Protein AF-A0A7X5IV32-F1 (afdb_monomer_lite)

Foldseek 3Di:
DDLVVLLVVLVVVLPVPQDDDDPPDDPLVVLLSVLLVVLSVVLNVQSVVCVPDDSLVSLVVLLVVLVVVLPPDVVCVVSSVSSNVSSVVSSVVVVVVD

Structure (mmCIF, N/CA/C/O backbone):
data_AF-A0A7X5IV32-F1
#
_entry.id   AF-A0A7X5IV32-F1
#
loop_
_atom_site.group_PDB
_atom_site.id
_atom_site.type_symbol
_atom_site.label_atom_id
_atom_site.label_alt_id
_atom_site.label_comp_id
_atom_site.label_asym_id
_atom_site.label_entity_id
_atom_site.label_seq_id
_atom_site.pdbx_PDB_ins_code
_atom_site.Cartn_x
_atom_site.Cartn_y
_atom_site.Cartn_z
_atom_site.occupancy
_atom_site.B_iso_or_equiv
_atom_site.auth_seq_id
_atom_site.auth_comp_id
_atom_site.auth_asym_id
_atom_site.auth_atom_id
_atom_site.pdbx_PDB_model_num
ATOM 1 N N . MET A 1 1 ? -12.132 1.428 17.228 1.00 65.56 1 MET A N 1
ATOM 2 C CA . MET A 1 1 ? -10.733 1.867 17.052 1.00 65.56 1 MET A CA 1
ATOM 3 C C . MET A 1 1 ? -10.770 3.229 16.368 1.00 65.56 1 MET A C 1
ATOM 5 O O . MET A 1 1 ? -11.569 3.371 15.450 1.00 65.56 1 MET A O 1
ATOM 9 N N . SER A 1 2 ? -10.054 4.246 16.855 1.00 83.00 2 SER A N 1
ATOM 10 C CA . SER A 1 2 ? -10.050 5.565 16.197 1.00 83.00 2 SER A CA 1
ATOM 11 C C . SER A 1 2 ? -9.184 5.528 14.936 1.00 83.00 2 SER A C 1
ATOM 13 O O . SER A 1 2 ? -8.213 4.772 14.880 1.00 83.00 2 SER A O 1
ATOM 15 N N . ASN A 1 3 ? -9.513 6.355 13.939 1.00 82.44 3 ASN A N 1
ATOM 16 C CA . ASN A 1 3 ? -8.699 6.467 12.724 1.00 82.44 3 ASN A CA 1
ATOM 17 C C . ASN A 1 3 ? -7.257 6.877 13.058 1.00 82.44 3 ASN A C 1
ATOM 19 O O . ASN A 1 3 ? -6.334 6.328 12.476 1.00 82.44 3 ASN A O 1
ATOM 23 N N . ASP A 1 4 ? -7.053 7.741 14.055 1.00 86.50 4 ASP A N 1
ATOM 24 C CA . ASP A 1 4 ? -5.716 8.179 14.478 1.00 86.50 4 ASP A CA 1
ATOM 25 C C . ASP A 1 4 ? -4.825 7.018 14.939 1.00 86.50 4 ASP A C 1
ATOM 27 O O . ASP A 1 4 ? -3.645 6.973 14.594 1.00 86.50 4 ASP A O 1
ATOM 31 N N . TYR A 1 5 ? -5.394 6.047 15.663 1.00 89.44 5 TYR A N 1
ATOM 32 C CA . TYR A 1 5 ? -4.662 4.854 16.090 1.00 89.44 5 TYR A CA 1
ATOM 33 C C . TYR A 1 5 ? -4.338 3.930 14.908 1.00 89.44 5 TYR A C 1
ATOM 35 O O . TYR A 1 5 ? -3.241 3.389 14.810 1.00 89.44 5 TYR A O 1
ATOM 43 N N . ILE A 1 6 ? -5.270 3.778 13.965 1.00 89.44 6 ILE A N 1
ATOM 44 C CA . ILE A 1 6 ? -5.026 2.993 12.747 1.00 89.44 6 ILE A CA 1
ATOM 45 C C . ILE A 1 6 ? -3.897 3.625 11.922 1.00 89.44 6 ILE A C 1
ATOM 47 O O . ILE A 1 6 ? -2.985 2.931 11.478 1.00 89.44 6 ILE A O 1
ATOM 51 N N . LEU A 1 7 ? -3.910 4.951 11.775 1.00 91.50 7 LEU A N 1
ATOM 52 C CA . LEU A 1 7 ? -2.861 5.685 11.074 1.00 91.50 7 LEU A CA 1
ATOM 53 C C . LEU A 1 7 ? -1.500 5.544 11.771 1.00 91.50 7 LEU A C 1
ATOM 55 O O . LEU A 1 7 ? -0.488 5.436 11.082 1.00 91.50 7 LEU A O 1
ATOM 59 N N . SER A 1 8 ? -1.445 5.533 13.111 1.00 92.75 8 SER A N 1
ATOM 60 C CA . SER A 1 8 ? -0.179 5.303 13.823 1.00 92.75 8 SER A CA 1
ATOM 61 C C . SER A 1 8 ? 0.365 3.896 13.599 1.00 92.75 8 SER A C 1
ATOM 63 O O . SER A 1 8 ? 1.558 3.759 13.359 1.00 92.75 8 SER A O 1
ATOM 65 N N . VAL A 1 9 ? -0.493 2.873 13.592 1.00 92.50 9 VAL A N 1
ATOM 66 C CA . VAL A 1 9 ? -0.053 1.486 13.375 1.00 92.50 9 VAL A CA 1
ATOM 67 C C . VAL A 1 9 ? 0.472 1.275 11.956 1.00 92.50 9 VAL A C 1
ATOM 69 O O . VAL A 1 9 ? 1.508 0.645 11.768 1.00 92.50 9 VAL A O 1
ATOM 72 N N . ILE A 1 10 ? -0.183 1.859 10.947 1.00 92.56 10 ILE A N 1
ATOM 73 C CA . ILE A 1 10 ? 0.308 1.793 9.561 1.00 92.56 10 ILE A CA 1
ATOM 74 C C . ILE A 1 10 ? 1.671 2.492 9.429 1.00 92.56 10 ILE A C 1
ATOM 76 O O . ILE A 1 10 ? 2.542 2.007 8.706 1.00 92.56 10 ILE A O 1
ATOM 80 N N . ARG A 1 11 ? 1.876 3.619 10.125 1.00 92.62 11 ARG A N 1
ATOM 81 C CA . ARG A 1 11 ? 3.168 4.327 10.144 1.00 92.62 11 ARG A CA 1
ATOM 82 C C . ARG A 1 11 ? 4.262 3.489 10.807 1.00 92.62 11 ARG A C 1
ATOM 84 O O . ARG A 1 11 ? 5.339 3.376 10.238 1.00 92.62 11 ARG A O 1
ATOM 91 N N . GLU A 1 12 ? 3.970 2.865 11.943 1.00 90.88 12 GLU A N 1
ATOM 92 C CA . GLU A 1 12 ? 4.909 1.985 12.649 1.00 90.88 12 GLU A CA 1
ATOM 93 C C . GLU A 1 12 ? 5.302 0.774 11.790 1.00 90.88 12 GLU A C 1
ATOM 95 O O . GLU A 1 12 ? 6.489 0.534 11.577 1.00 90.88 12 GLU A O 1
ATOM 100 N N . TYR A 1 13 ? 4.324 0.098 11.174 1.00 89.12 13 TYR A N 1
ATOM 101 C CA . TYR A 1 13 ? 4.575 -0.965 10.195 1.00 89.12 13 TYR A CA 1
ATOM 102 C C . TYR A 1 13 ? 5.504 -0.496 9.065 1.00 89.12 13 TYR A C 1
ATOM 104 O O . TYR A 1 13 ? 6.456 -1.189 8.693 1.00 89.12 13 TYR A O 1
ATOM 112 N N . ALA A 1 14 ? 5.241 0.692 8.515 1.00 88.62 14 ALA A N 1
ATOM 113 C CA . ALA A 1 14 ? 6.044 1.248 7.437 1.00 88.62 14 ALA A CA 1
ATOM 114 C C . ALA A 1 14 ? 7.481 1.555 7.881 1.00 88.62 14 ALA A C 1
ATOM 116 O O . ALA A 1 14 ? 8.407 1.267 7.127 1.00 88.62 14 ALA A O 1
ATOM 117 N N . ASP A 1 15 ? 7.686 2.092 9.082 1.00 86.38 15 ASP A N 1
ATOM 118 C CA . ASP A 1 15 ? 9.021 2.393 9.606 1.00 86.38 15 ASP A CA 1
ATOM 119 C C . ASP A 1 15 ? 9.832 1.117 9.894 1.00 86.38 15 ASP A C 1
ATOM 121 O O . ASP A 1 15 ? 11.036 1.071 9.624 1.00 86.38 15 ASP A O 1
ATOM 125 N N . GLU A 1 16 ? 9.181 0.051 10.366 1.00 84.06 16 GLU A N 1
ATOM 126 C CA . GLU A 1 16 ? 9.824 -1.247 10.595 1.00 84.06 16 GLU A CA 1
ATOM 127 C C . GLU A 1 16 ? 10.197 -1.960 9.287 1.00 84.06 16 GLU A C 1
ATOM 129 O O . GLU A 1 16 ? 11.299 -2.509 9.151 1.00 84.06 16 GLU A O 1
ATOM 134 N N . CYS A 1 17 ? 9.287 -1.947 8.308 1.00 79.19 17 CYS A N 1
ATOM 135 C CA . CYS A 1 17 ? 9.427 -2.718 7.074 1.00 79.19 17 CYS A CA 1
ATOM 136 C C . CYS A 1 17 ? 10.181 -1.967 5.964 1.00 79.19 17 CYS A C 1
ATOM 138 O O . CYS A 1 17 ? 10.840 -2.598 5.133 1.00 79.19 17 CYS A O 1
ATOM 140 N N . LEU A 1 18 ? 10.124 -0.631 5.929 1.00 79.56 18 LEU A N 1
ATOM 141 C CA . LEU A 1 18 ? 10.660 0.198 4.842 1.00 79.56 18 LEU A CA 1
ATOM 142 C C . LEU A 1 18 ? 11.894 0.986 5.290 1.00 79.56 18 LEU A C 1
ATOM 144 O O . LEU A 1 18 ? 11.889 2.221 5.346 1.00 79.56 18 LEU A O 1
ATOM 148 N N . LYS A 1 19 ? 12.983 0.254 5.552 1.00 75.62 19 LYS A N 1
ATOM 149 C CA . LYS A 1 19 ? 14.296 0.842 5.862 1.00 75.62 19 LYS A CA 1
ATOM 150 C C . LYS A 1 19 ? 14.744 1.821 4.778 1.00 75.62 19 LYS A C 1
ATOM 152 O O . LYS A 1 19 ? 14.492 1.614 3.588 1.00 75.62 19 LYS A O 1
ATOM 157 N N . GLU A 1 20 ? 15.449 2.872 5.195 1.00 69.44 20 GLU A N 1
ATOM 158 C CA . GLU A 1 20 ? 15.951 3.881 4.267 1.00 69.44 20 GLU A CA 1
ATOM 159 C C . GLU A 1 20 ? 16.852 3.269 3.185 1.00 69.44 20 GLU A C 1
ATOM 161 O O . GLU A 1 20 ? 17.684 2.398 3.473 1.00 69.44 20 GLU A O 1
ATOM 166 N N . PRO A 1 21 ? 16.720 3.736 1.932 1.00 67.19 21 PRO A N 1
ATOM 167 C CA . PRO A 1 21 ? 17.571 3.268 0.863 1.00 67.19 21 PRO A CA 1
ATOM 168 C C . PRO A 1 21 ? 19.033 3.681 1.096 1.00 67.19 21 PRO A C 1
ATOM 170 O O . PRO A 1 21 ? 19.376 4.860 1.074 1.00 67.19 21 PRO A O 1
ATOM 173 N N . GLY A 1 22 ? 19.918 2.702 1.280 1.00 69.88 22 GLY A N 1
ATOM 174 C CA . GLY A 1 22 ? 21.360 2.908 1.383 1.00 69.88 22 GLY A CA 1
ATOM 175 C C . GLY A 1 22 ? 22.060 3.037 0.024 1.00 69.88 22 GLY A C 1
ATOM 176 O O . GLY A 1 22 ? 21.663 2.439 -0.974 1.00 69.88 22 GLY A O 1
ATOM 177 N N . TRP A 1 23 ? 23.192 3.746 0.007 1.00 66.56 23 TRP A N 1
ATOM 178 C CA . TRP A 1 23 ? 23.996 4.057 -1.189 1.00 66.56 23 TRP A CA 1
ATOM 179 C C . TRP A 1 23 ? 24.508 2.848 -1.994 1.00 66.56 23 TRP A C 1
ATOM 181 O O . TRP A 1 23 ? 24.931 3.010 -3.134 1.00 66.56 23 TRP A O 1
ATOM 191 N N . ARG A 1 24 ? 24.499 1.639 -1.417 1.00 76.06 24 ARG A N 1
ATOM 192 C CA . ARG A 1 24 ? 24.942 0.394 -2.079 1.00 76.06 24 ARG A CA 1
ATOM 193 C C . ARG A 1 24 ? 23.796 -0.420 -2.694 1.00 76.06 24 ARG A C 1
ATOM 195 O O . ARG A 1 24 ? 24.032 -1.536 -3.146 1.00 76.06 24 ARG A O 1
ATOM 202 N N . MET A 1 25 ? 22.567 0.092 -2.680 1.00 78.25 25 MET A N 1
ATOM 203 C CA . MET A 1 25 ? 21.399 -0.644 -3.167 1.00 78.25 25 MET A CA 1
ATOM 204 C C . MET A 1 25 ? 21.322 -0.663 -4.695 1.00 78.25 25 MET A C 1
ATOM 206 O O . MET A 1 25 ? 21.694 0.299 -5.367 1.00 78.25 25 MET A O 1
ATOM 210 N N . SER A 1 26 ? 20.812 -1.766 -5.250 1.00 87.25 26 SER A N 1
ATOM 211 C CA . SER A 1 26 ? 20.521 -1.849 -6.680 1.00 87.25 26 SER A CA 1
ATOM 212 C C . SER A 1 26 ? 19.402 -0.879 -7.062 1.00 87.25 26 SER A C 1
ATOM 214 O O . SER A 1 26 ? 18.577 -0.476 -6.236 1.00 87.25 26 SER A O 1
ATOM 216 N N . LYS A 1 27 ? 19.347 -0.516 -8.345 1.00 87.69 27 LYS A N 1
ATOM 217 C CA . LYS A 1 27 ? 18.311 0.373 -8.881 1.00 87.69 27 LYS A CA 1
ATOM 218 C C . LYS A 1 27 ? 16.911 -0.216 -8.699 1.00 87.69 27 LYS A C 1
ATOM 220 O O . LYS A 1 27 ? 15.959 0.520 -8.457 1.00 87.69 27 LYS A O 1
ATOM 225 N N . GLU A 1 28 ? 16.788 -1.530 -8.828 1.00 87.69 28 GLU A N 1
ATOM 226 C CA . GLU A 1 28 ? 15.552 -2.289 -8.657 1.00 87.69 28 GLU A CA 1
ATOM 227 C C . GLU A 1 28 ? 15.072 -2.206 -7.209 1.00 87.69 28 GLU A C 1
ATOM 229 O O . GLU A 1 28 ? 13.922 -1.847 -6.966 1.00 87.69 28 GLU A O 1
ATOM 234 N N . TRP A 1 29 ? 15.977 -2.435 -6.257 1.00 87.88 29 TRP A N 1
ATOM 235 C CA . TRP A 1 29 ? 15.671 -2.376 -4.831 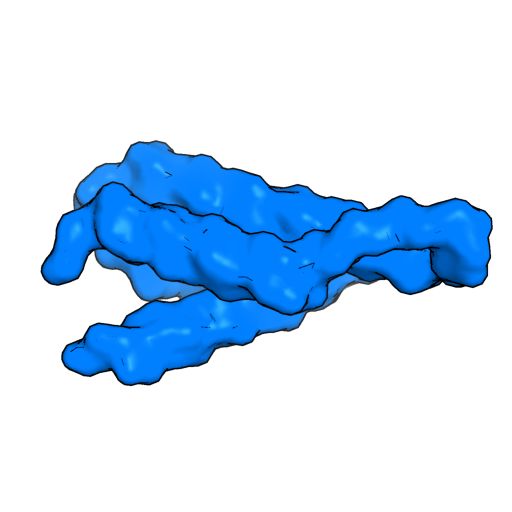1.00 87.88 29 TRP A CA 1
ATOM 236 C C . TRP A 1 29 ? 15.328 -0.949 -4.385 1.00 87.88 29 TRP A C 1
ATOM 238 O O . TRP A 1 29 ? 14.356 -0.734 -3.665 1.00 87.88 29 TRP A O 1
ATOM 248 N N . PHE A 1 30 ? 16.054 0.055 -4.893 1.00 89.12 30 PHE A N 1
ATOM 249 C CA . PHE A 1 30 ? 15.728 1.464 -4.665 1.00 89.12 30 PHE A CA 1
ATOM 250 C C . PHE A 1 30 ? 14.314 1.810 -5.149 1.00 89.12 30 PHE A C 1
ATOM 252 O O . PHE A 1 30 ? 13.552 2.457 -4.429 1.00 89.12 30 PHE A O 1
ATOM 259 N N . LYS A 1 31 ? 13.945 1.371 -6.360 1.00 91.31 31 LYS A N 1
ATOM 260 C CA . LYS A 1 31 ? 12.593 1.576 -6.893 1.00 91.31 31 LYS A CA 1
ATOM 261 C C . LYS A 1 31 ? 11.541 0.887 -6.035 1.00 91.31 31 LYS A C 1
ATOM 263 O O . LYS A 1 31 ? 10.551 1.530 -5.716 1.00 91.31 31 LYS A O 1
ATOM 268 N N . GLN A 1 32 ? 11.763 -0.371 -5.654 1.00 92.56 32 GLN A N 1
ATOM 269 C CA . GLN A 1 32 ? 10.829 -1.122 -4.819 1.00 92.56 32 GLN A CA 1
ATOM 270 C C . GLN A 1 32 ? 10.563 -0.383 -3.505 1.00 92.56 32 GLN A C 1
ATOM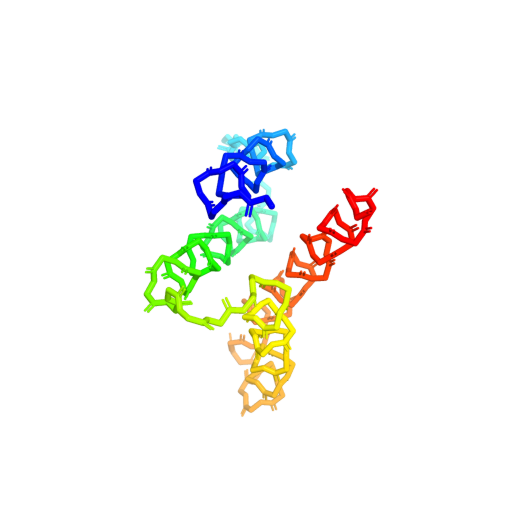 272 O O . GLN A 1 32 ? 9.422 -0.026 -3.244 1.00 92.56 32 GLN A O 1
ATOM 277 N N . VAL A 1 33 ? 11.610 -0.021 -2.754 1.00 91.31 33 VAL A N 1
ATOM 278 C CA . VAL A 1 33 ? 11.469 0.747 -1.503 1.00 91.31 33 VAL A CA 1
ATOM 279 C C . VAL A 1 33 ? 10.770 2.090 -1.734 1.00 91.31 33 VAL A C 1
ATOM 281 O O . VAL A 1 33 ? 9.878 2.462 -0.974 1.00 91.31 33 VAL A O 1
ATOM 284 N N . SER A 1 34 ? 11.130 2.814 -2.796 1.00 91.81 34 SER A N 1
ATOM 285 C CA . SER A 1 34 ? 10.502 4.104 -3.117 1.00 91.81 34 SER A CA 1
ATOM 286 C C . SER A 1 34 ? 9.004 3.960 -3.392 1.00 91.81 34 SER A C 1
ATOM 288 O O . SER A 1 34 ? 8.206 4.755 -2.899 1.00 91.81 34 SER A O 1
ATOM 290 N N . TYR A 1 35 ? 8.610 2.941 -4.157 1.00 95.69 35 TYR A N 1
ATOM 291 C CA . TYR A 1 35 ? 7.212 2.674 -4.486 1.00 95.69 35 TYR A CA 1
ATOM 292 C C . TYR A 1 35 ? 6.426 2.168 -3.284 1.00 95.69 35 TYR A C 1
ATOM 294 O O . TYR A 1 35 ? 5.289 2.591 -3.099 1.00 95.69 35 TYR A O 1
ATOM 302 N N . SER A 1 36 ? 7.041 1.362 -2.420 1.00 95.81 36 SER A N 1
ATOM 303 C CA . SER A 1 36 ? 6.421 0.948 -1.166 1.00 95.81 36 SER A CA 1
ATOM 304 C C . SER A 1 36 ? 6.127 2.141 -0.260 1.00 95.81 36 SER A C 1
ATOM 306 O O . SER A 1 36 ? 5.015 2.274 0.241 1.00 95.81 36 SER A O 1
ATOM 308 N N . ARG A 1 37 ? 7.087 3.063 -0.101 1.00 93.94 37 ARG A N 1
ATOM 309 C CA . ARG A 1 37 ? 6.890 4.282 0.703 1.00 93.94 37 ARG A CA 1
ATOM 310 C C . ARG A 1 37 ? 5.814 5.189 0.111 1.00 93.94 37 ARG A C 1
ATOM 312 O O . ARG A 1 37 ? 5.007 5.740 0.854 1.00 93.94 37 ARG A O 1
ATOM 319 N N . TRP A 1 38 ? 5.788 5.325 -1.215 1.00 96.19 38 TRP A N 1
ATOM 320 C CA . TRP A 1 38 ? 4.718 6.044 -1.902 1.00 96.19 38 TRP A CA 1
ATOM 321 C C . TRP A 1 38 ? 3.347 5.409 -1.623 1.00 96.19 38 TRP A C 1
ATOM 323 O O . TRP A 1 38 ? 2.430 6.122 -1.226 1.00 96.19 38 TRP A O 1
ATOM 333 N N . ALA A 1 39 ? 3.224 4.083 -1.738 1.00 97.88 39 ALA A N 1
ATOM 334 C CA . ALA A 1 39 ? 1.972 3.368 -1.495 1.00 97.88 39 ALA A CA 1
ATOM 335 C C . ALA A 1 39 ? 1.444 3.576 -0.068 1.00 97.88 39 ALA A C 1
ATOM 337 O O . ALA A 1 39 ? 0.273 3.902 0.106 1.00 97.88 39 ALA A O 1
ATOM 338 N N . VAL A 1 40 ? 2.315 3.482 0.946 1.00 97.06 40 VAL A N 1
ATOM 339 C CA . VAL A 1 40 ? 1.954 3.801 2.339 1.00 97.06 40 VAL A CA 1
ATOM 340 C C . VAL A 1 40 ? 1.398 5.223 2.447 1.00 97.06 40 VAL A C 1
ATOM 342 O O . VAL A 1 40 ? 0.358 5.432 3.068 1.00 97.06 40 VAL A O 1
ATOM 345 N N . GLY A 1 41 ? 2.066 6.202 1.830 1.00 96.44 41 GLY A N 1
ATOM 346 C CA . GLY A 1 41 ? 1.623 7.597 1.840 1.00 96.44 41 GLY A CA 1
ATOM 347 C C . GLY A 1 41 ? 0.229 7.784 1.234 1.00 96.44 41 GLY A C 1
ATOM 348 O O . GLY A 1 41 ? -0.612 8.458 1.830 1.00 96.44 41 GLY A O 1
ATOM 349 N N . GLU A 1 42 ? -0.041 7.152 0.090 1.00 98.06 42 GLU A N 1
ATOM 350 C CA . GLU A 1 42 ? -1.356 7.210 -0.560 1.00 98.06 42 GLU A CA 1
ATOM 351 C C . GLU A 1 42 ? -2.450 6.525 0.270 1.00 98.06 42 GLU A C 1
ATOM 353 O O . GLU A 1 42 ? -3.569 7.034 0.342 1.00 98.06 42 GLU A O 1
ATOM 358 N N . ILE A 1 43 ? -2.141 5.406 0.934 1.00 97.50 43 ILE A N 1
ATOM 359 C CA . ILE A 1 43 ? -3.087 4.701 1.812 1.00 97.50 43 ILE A CA 1
ATOM 360 C C . ILE A 1 43 ? -3.451 5.570 3.019 1.00 97.50 43 ILE A C 1
ATOM 362 O O . ILE A 1 43 ? -4.636 5.765 3.296 1.00 97.50 43 ILE A O 1
ATOM 366 N N . LEU A 1 44 ? -2.452 6.135 3.708 1.00 96.12 44 LEU A N 1
ATOM 367 C CA . LEU A 1 44 ? -2.671 7.028 4.851 1.00 96.12 44 LEU A CA 1
ATOM 368 C C . LEU A 1 44 ? -3.552 8.216 4.453 1.00 96.12 44 LEU A C 1
ATOM 370 O O . LEU A 1 44 ? -4.563 8.483 5.103 1.00 96.12 44 LEU A O 1
ATOM 374 N N . LYS A 1 45 ? -3.214 8.868 3.337 1.00 96.38 45 LYS A N 1
ATOM 375 C CA . LYS A 1 45 ? -3.993 9.978 2.787 1.00 96.38 45 LYS A CA 1
ATOM 376 C C . LYS A 1 45 ? -5.429 9.558 2.460 1.00 96.38 45 LYS A C 1
ATOM 378 O O . LYS A 1 45 ? -6.370 10.252 2.835 1.00 96.38 45 LYS A O 1
ATOM 383 N N . SER A 1 46 ? -5.614 8.404 1.820 1.00 96.12 46 SER A N 1
ATOM 384 C CA . SER A 1 46 ? -6.943 7.894 1.456 1.00 96.12 46 SER A CA 1
ATOM 385 C C . SER A 1 46 ? -7.820 7.637 2.685 1.00 96.12 46 SER A C 1
ATOM 387 O O . SER A 1 46 ? -9.020 7.913 2.651 1.00 96.12 46 SER A O 1
ATOM 389 N N . ILE A 1 47 ? -7.239 7.139 3.783 1.00 95.12 47 ILE A N 1
ATOM 390 C CA . ILE A 1 47 ? -7.943 6.926 5.057 1.00 95.12 47 ILE A CA 1
ATOM 391 C C . ILE A 1 47 ? -8.312 8.266 5.708 1.00 95.12 47 ILE A C 1
ATOM 393 O O . ILE A 1 47 ? -9.443 8.435 6.166 1.00 95.12 47 ILE A O 1
ATOM 397 N N . GLU A 1 48 ? -7.388 9.231 5.729 1.00 93.69 48 GLU A N 1
ATOM 398 C CA . GLU A 1 48 ? -7.620 10.575 6.279 1.00 93.69 48 GLU A CA 1
ATOM 399 C C . GLU A 1 48 ? -8.736 11.326 5.526 1.00 93.69 48 GLU A C 1
ATOM 401 O O . GLU A 1 48 ? -9.570 12.001 6.144 1.00 93.69 48 GLU A O 1
ATOM 406 N N . GLU A 1 49 ? -8.789 11.175 4.200 1.00 94.56 49 GLU A N 1
ATOM 407 C CA . GLU A 1 49 ? -9.819 11.759 3.331 1.00 94.56 49 GLU A CA 1
ATOM 408 C C . GLU A 1 49 ? -11.173 11.029 3.448 1.00 94.56 49 GLU A C 1
ATOM 410 O O . GLU A 1 49 ? -12.230 11.651 3.319 1.00 94.56 49 GLU A O 1
ATOM 415 N N . SER A 1 50 ? -11.173 9.734 3.779 1.00 92.75 50 SER A N 1
ATOM 416 C CA . SER A 1 50 ? -12.370 8.878 3.829 1.00 92.75 50 SER A CA 1
ATOM 417 C C . SER A 1 50 ? -12.937 8.709 5.244 1.00 92.75 50 SER A C 1
ATOM 419 O O . SER A 1 50 ? -13.168 7.594 5.708 1.00 92.75 50 SER A O 1
ATOM 421 N N . ARG A 1 51 ? -13.219 9.816 5.942 1.00 84.38 51 ARG A N 1
ATOM 422 C CA . ARG A 1 51 ? -13.603 9.819 7.376 1.00 84.38 51 ARG A CA 1
ATOM 423 C C . ARG A 1 51 ? -14.797 8.934 7.758 1.00 84.38 51 ARG A C 1
ATOM 425 O O . ARG A 1 51 ? -14.890 8.522 8.910 1.00 84.38 51 ARG A O 1
ATOM 432 N N . PHE A 1 52 ? -15.713 8.677 6.827 1.00 90.19 52 PHE A N 1
ATOM 433 C CA . PHE A 1 52 ? -16.925 7.880 7.060 1.00 90.19 52 PHE A CA 1
ATOM 434 C C . PHE A 1 52 ? -16.809 6.430 6.574 1.00 90.19 52 PHE A C 1
ATOM 436 O O . PHE A 1 52 ? -17.742 5.649 6.754 1.00 90.19 52 PHE A O 1
ATOM 443 N N . THR A 1 53 ? -15.680 6.064 5.969 1.00 93.44 53 THR A N 1
ATOM 444 C CA . THR A 1 53 ? -15.437 4.723 5.441 1.00 93.44 53 THR A CA 1
ATOM 445 C C . THR A 1 53 ? -14.511 3.975 6.396 1.00 93.44 53 THR A C 1
ATOM 447 O O . THR A 1 53 ? -13.475 4.517 6.784 1.00 93.44 53 THR A O 1
ATOM 450 N N . PRO A 1 54 ? -14.830 2.727 6.780 1.00 93.06 54 PRO A N 1
ATOM 451 C CA . PRO A 1 54 ? -13.915 1.911 7.566 1.00 93.06 54 PRO A CA 1
ATOM 452 C C . PRO A 1 54 ? -12.548 1.784 6.869 1.00 93.06 54 PRO A C 1
ATOM 454 O O . PRO A 1 54 ? -12.525 1.446 5.684 1.00 93.06 54 PRO A O 1
ATOM 457 N N . PRO A 1 55 ? -11.414 1.980 7.567 1.00 93.81 55 PRO A N 1
ATOM 458 C CA . PRO A 1 55 ? -10.087 1.938 6.943 1.00 93.81 55 PRO A CA 1
ATOM 459 C C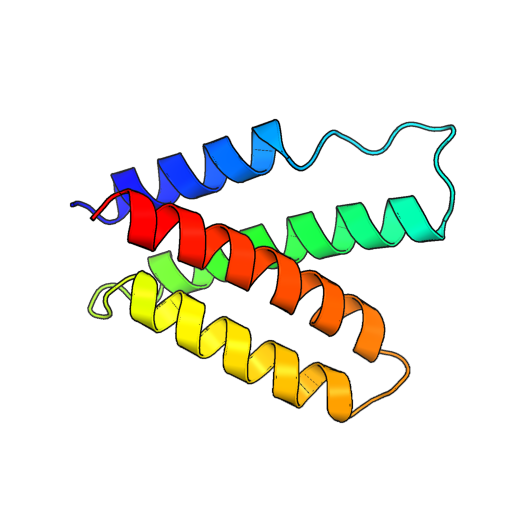 . PRO A 1 55 ? -9.786 0.647 6.176 1.00 93.81 55 PRO A C 1
ATOM 461 O O . PRO A 1 55 ? -9.189 0.704 5.110 1.00 93.81 55 PRO A O 1
ATOM 464 N N . ILE A 1 56 ? -10.286 -0.498 6.653 1.00 95.50 56 ILE A N 1
ATOM 465 C CA . ILE A 1 56 ? -10.202 -1.786 5.943 1.00 95.50 56 ILE A CA 1
ATOM 466 C C . ILE A 1 56 ? -10.785 -1.675 4.526 1.00 95.50 56 ILE A C 1
ATOM 468 O O . ILE A 1 56 ? -10.119 -2.030 3.562 1.00 95.50 56 ILE A O 1
ATOM 472 N N . MET A 1 57 ? -11.984 -1.100 4.382 1.00 96.56 57 MET A N 1
ATOM 473 C CA . MET A 1 57 ? -12.626 -0.940 3.072 1.00 96.56 57 MET A CA 1
ATOM 474 C C . MET A 1 57 ? -11.866 0.033 2.165 1.00 96.56 57 MET A C 1
ATOM 476 O O . MET A 1 57 ? -11.873 -0.126 0.945 1.00 96.56 57 MET A O 1
ATOM 480 N N . VAL A 1 58 ? -11.214 1.047 2.746 1.00 97.19 58 VAL A N 1
ATOM 481 C CA . VAL A 1 58 ? -10.360 1.980 1.995 1.00 97.19 58 VAL A CA 1
ATOM 482 C C . VAL A 1 58 ? -9.144 1.246 1.427 1.00 97.19 58 VAL A C 1
ATOM 484 O O . VAL A 1 58 ? -8.826 1.415 0.251 1.00 97.19 58 VAL A O 1
ATOM 487 N N . VAL A 1 59 ? -8.495 0.396 2.229 1.00 97.44 59 VAL A N 1
ATOM 488 C CA . VAL A 1 59 ? -7.344 -0.408 1.789 1.00 97.44 59 VAL A CA 1
ATOM 489 C C . VAL A 1 59 ? -7.765 -1.454 0.748 1.00 97.44 59 VAL A C 1
ATOM 491 O O . VAL A 1 59 ? -7.109 -1.574 -0.281 1.00 97.44 59 VAL A O 1
ATOM 494 N N . GLU A 1 60 ? -8.897 -2.139 0.930 1.00 98.12 60 GLU A N 1
ATOM 495 C CA . GLU A 1 60 ? -9.449 -3.081 -0.063 1.00 98.12 60 GLU A CA 1
ATOM 496 C C . GLU A 1 60 ? -9.765 -2.412 -1.413 1.00 98.12 60 GLU A C 1
ATOM 498 O O . GLU A 1 60 ? -9.607 -3.010 -2.480 1.00 98.12 60 GLU A O 1
ATOM 503 N N . ASP A 1 61 ? -10.251 -1.169 -1.400 1.00 98.19 61 ASP A N 1
ATOM 504 C CA . ASP A 1 61 ? -10.462 -0.389 -2.621 1.00 98.19 61 ASP A CA 1
ATOM 505 C C . ASP A 1 61 ? -9.142 0.028 -3.280 1.00 98.19 61 ASP A C 1
ATOM 507 O O . ASP A 1 61 ? -9.008 -0.043 -4.504 1.00 98.19 61 ASP A O 1
ATOM 511 N N . PHE A 1 62 ? -8.147 0.403 -2.476 1.00 98.31 62 PHE A N 1
ATOM 512 C CA . PHE A 1 62 ? -6.804 0.701 -2.960 1.00 98.31 62 PHE A CA 1
ATOM 513 C C . PHE A 1 62 ? -6.164 -0.518 -3.643 1.00 98.31 62 PHE A C 1
ATOM 515 O O . PHE A 1 62 ? -5.683 -0.382 -4.767 1.00 98.31 62 PHE A O 1
ATOM 522 N N . ILE A 1 63 ? -6.232 -1.709 -3.032 1.00 98.56 63 ILE A N 1
ATOM 523 C CA . ILE A 1 63 ? -5.738 -2.978 -3.604 1.00 98.56 63 ILE A CA 1
ATOM 524 C C . ILE A 1 63 ? -6.350 -3.214 -4.989 1.00 98.56 63 ILE A C 1
ATOM 526 O O . ILE A 1 63 ? -5.623 -3.356 -5.973 1.00 98.56 63 ILE A O 1
ATOM 530 N N . ARG A 1 64 ? -7.685 -3.153 -5.093 1.00 98.38 64 ARG A N 1
ATOM 531 C CA . ARG A 1 64 ? -8.407 -3.354 -6.364 1.00 98.38 64 ARG A CA 1
ATOM 532 C C . ARG A 1 64 ? -7.977 -2.365 -7.447 1.00 98.38 64 ARG A C 1
ATOM 534 O O . ARG A 1 64 ? -7.847 -2.742 -8.610 1.00 98.38 64 ARG A O 1
ATOM 541 N N . LYS A 1 65 ? -7.743 -1.101 -7.083 1.00 98.12 65 LYS A N 1
ATOM 542 C CA . LYS A 1 65 ? -7.235 -0.083 -8.015 1.00 98.12 65 LYS A CA 1
ATOM 543 C C . LYS A 1 65 ? -5.813 -0.395 -8.472 1.00 98.12 65 LYS A C 1
ATOM 545 O O . LYS A 1 65 ? -5.530 -0.263 -9.657 1.00 98.12 65 LYS A O 1
ATOM 550 N N . MET A 1 66 ? -4.921 -0.790 -7.563 1.00 98.31 66 MET A N 1
ATOM 551 C CA . MET A 1 66 ? -3.533 -1.102 -7.914 1.00 98.31 66 MET A CA 1
ATOM 552 C C . MET A 1 66 ? -3.442 -2.323 -8.831 1.00 98.31 66 MET A C 1
ATOM 554 O O . MET A 1 66 ? -2.703 -2.274 -9.815 1.00 98.31 66 MET A O 1
ATOM 558 N N . ASP A 1 67 ? -4.241 -3.361 -8.576 1.00 97.31 67 ASP A N 1
ATOM 559 C CA . ASP A 1 67 ? -4.333 -4.544 -9.438 1.00 97.31 67 ASP A CA 1
ATOM 560 C C . ASP A 1 67 ? -4.762 -4.165 -10.870 1.00 97.31 67 ASP A C 1
ATOM 562 O O . ASP A 1 67 ? -4.037 -4.416 -11.839 1.00 97.31 67 ASP A O 1
ATOM 566 N N . ASP A 1 68 ? -5.862 -3.414 -11.006 1.00 97.81 68 ASP A N 1
ATOM 567 C CA . ASP A 1 68 ? -6.342 -2.905 -12.299 1.00 97.81 68 ASP A CA 1
ATOM 568 C C . ASP A 1 68 ? -5.297 -2.007 -12.991 1.00 97.81 68 ASP A C 1
ATOM 570 O O . ASP A 1 68 ? -5.003 -2.163 -14.180 1.00 97.81 68 ASP A O 1
ATOM 574 N N . PHE A 1 69 ? -4.674 -1.078 -12.262 1.00 97.25 69 PHE A N 1
ATOM 575 C CA . PHE A 1 69 ? -3.685 -0.162 -12.831 1.00 97.25 69 PHE A CA 1
ATOM 576 C C . PHE A 1 69 ? -2.399 -0.869 -13.262 1.00 97.25 69 PHE A C 1
ATOM 578 O O . PHE A 1 69 ? -1.786 -0.468 -14.262 1.00 97.25 69 PHE A O 1
ATOM 585 N N . SER A 1 70 ? -2.004 -1.933 -12.561 1.00 96.62 70 SER A N 1
ATOM 586 C CA . SER A 1 70 ? -0.826 -2.730 -12.903 1.00 96.62 70 SER A CA 1
ATOM 587 C C . SER A 1 70 ? -0.956 -3.385 -14.285 1.00 96.62 70 SER A C 1
ATOM 589 O O . SER A 1 70 ? 0.035 -3.494 -15.017 1.00 96.62 70 SER A O 1
ATOM 591 N N . CYS A 1 71 ? -2.186 -3.725 -14.683 1.00 95.06 71 CYS A N 1
ATOM 592 C CA . CYS A 1 71 ? -2.506 -4.391 -15.942 1.00 95.06 71 CYS A CA 1
ATOM 593 C C . CYS A 1 71 ? -2.635 -3.426 -17.134 1.00 95.06 71 CYS A C 1
ATOM 595 O O . CYS A 1 71 ? -2.479 -3.832 -18.287 1.00 95.06 71 CYS A O 1
ATOM 597 N N . ARG A 1 72 ? -2.893 -2.134 -16.890 1.00 95.56 72 ARG A N 1
ATOM 598 C CA . ARG A 1 72 ? -3.188 -1.150 -17.951 1.00 95.56 72 ARG A CA 1
ATOM 599 C C . ARG A 1 72 ? -1.968 -0.682 -18.733 1.00 95.56 72 ARG A C 1
ATOM 601 O O . ARG A 1 72 ? -2.075 -0.378 -19.920 1.00 95.56 72 ARG A O 1
ATOM 608 N N . ASN A 1 73 ? -0.810 -0.572 -18.086 1.00 94.31 73 ASN A N 1
ATOM 609 C CA . ASN A 1 73 ? 0.398 -0.061 -18.729 1.00 94.31 73 ASN A CA 1
ATOM 610 C C . ASN A 1 73 ? 1.656 -0.729 -18.171 1.00 94.31 73 ASN A C 1
ATOM 612 O O . ASN A 1 73 ? 2.052 -0.503 -17.031 1.00 94.31 73 ASN A O 1
ATOM 616 N N . LYS A 1 74 ? 2.363 -1.474 -19.030 1.00 93.19 74 LYS A N 1
ATOM 617 C CA . LYS A 1 74 ? 3.600 -2.191 -18.677 1.00 93.19 74 LYS A CA 1
ATOM 618 C C . LYS A 1 74 ? 4.675 -1.300 -18.045 1.00 93.19 74 LYS A C 1
ATOM 620 O O . LYS A 1 74 ? 5.441 -1.777 -17.218 1.00 93.19 74 LYS A O 1
ATOM 625 N N . LYS A 1 75 ? 4.747 -0.011 -18.405 1.00 93.00 75 LYS A N 1
ATOM 626 C CA . LYS A 1 75 ? 5.745 0.921 -17.845 1.00 93.00 75 LYS A CA 1
ATOM 627 C C . LYS A 1 75 ? 5.467 1.276 -16.385 1.00 93.00 75 LYS A C 1
ATOM 629 O O . LYS A 1 75 ? 6.409 1.530 -15.642 1.00 93.00 75 LYS A O 1
ATOM 634 N N . THR A 1 76 ? 4.196 1.311 -15.993 1.00 93.69 76 THR A N 1
ATOM 635 C CA . THR A 1 76 ? 3.750 1.615 -14.625 1.00 93.69 76 THR A CA 1
ATOM 636 C C . THR A 1 76 ? 3.351 0.361 -13.853 1.00 93.69 76 THR A C 1
ATOM 638 O O . THR A 1 76 ? 3.086 0.438 -12.662 1.00 93.69 76 THR A O 1
ATOM 641 N N . SER A 1 77 ? 3.348 -0.801 -14.506 1.00 96.62 77 SER A N 1
ATOM 642 C CA . SER A 1 77 ? 2.984 -2.080 -13.898 1.00 96.62 77 SER A CA 1
ATOM 643 C C . SER A 1 77 ? 3.759 -2.344 -12.608 1.00 96.62 77 SER A C 1
ATOM 645 O O . SER A 1 77 ? 3.163 -2.692 -11.594 1.00 96.62 77 SER A O 1
ATOM 647 N N . PHE A 1 78 ? 5.066 -2.064 -12.599 1.00 96.56 78 PHE A N 1
ATOM 648 C CA . PHE A 1 78 ? 5.911 -2.327 -11.437 1.00 96.56 78 PHE A CA 1
ATOM 649 C C . PHE A 1 78 ? 5.567 -1.468 -10.207 1.00 96.56 78 PHE A C 1
ATOM 651 O O . PHE A 1 78 ? 5.500 -2.009 -9.111 1.00 96.56 78 PHE A O 1
ATOM 658 N N . ILE A 1 79 ? 5.306 -0.161 -10.363 1.00 97.62 79 ILE A N 1
ATOM 659 C CA . ILE A 1 79 ? 4.938 0.694 -9.216 1.00 97.62 79 ILE A CA 1
ATOM 660 C C . ILE A 1 79 ? 3.605 0.253 -8.606 1.00 97.62 79 ILE 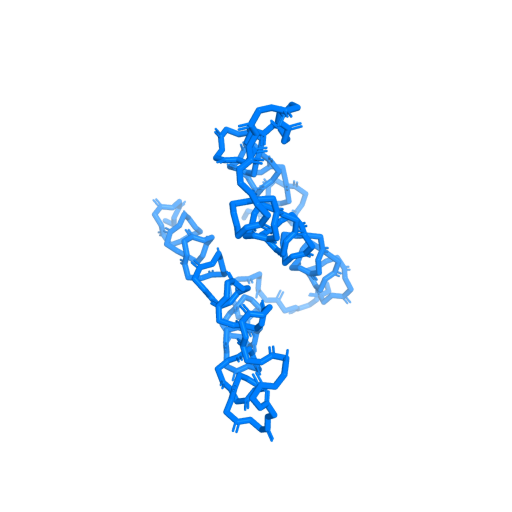A C 1
ATOM 662 O O . ILE A 1 79 ? 3.491 0.182 -7.387 1.00 97.62 79 ILE A O 1
ATOM 666 N N . PHE A 1 80 ? 2.628 -0.099 -9.444 1.00 98.19 80 PHE A N 1
ATOM 667 C CA . PHE A 1 80 ? 1.319 -0.539 -8.969 1.00 98.19 80 PHE A CA 1
ATOM 668 C C . PHE A 1 80 ? 1.348 -1.951 -8.381 1.00 9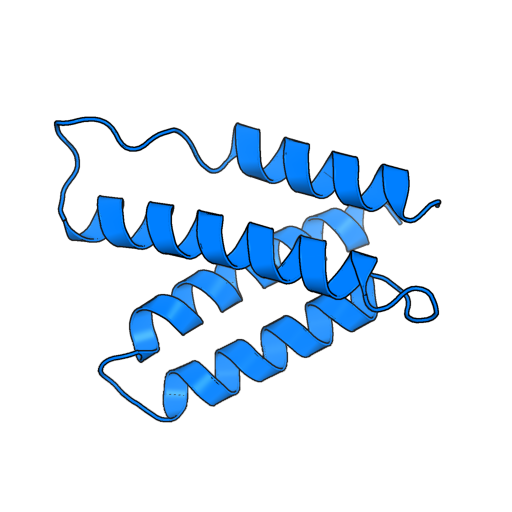8.19 80 PHE A C 1
ATOM 670 O O . PHE A 1 80 ? 0.687 -2.180 -7.380 1.00 98.19 80 PHE A O 1
ATOM 677 N N . SER A 1 81 ? 2.173 -2.858 -8.913 1.00 97.88 81 SER A N 1
ATOM 678 C CA . SER A 1 81 ? 2.360 -4.190 -8.313 1.00 97.88 81 SER A CA 1
ATOM 679 C C . SER A 1 81 ? 2.985 -4.081 -6.919 1.00 97.88 81 SER A C 1
ATOM 681 O O . SER A 1 81 ? 2.486 -4.659 -5.967 1.00 97.88 81 SER A O 1
ATOM 683 N N . VAL A 1 82 ? 4.020 -3.247 -6.759 1.00 97.44 82 VAL A N 1
ATOM 684 C CA . VAL A 1 82 ? 4.615 -3.007 -5.434 1.00 97.44 82 VAL A CA 1
ATOM 685 C C . VAL A 1 82 ? 3.605 -2.372 -4.474 1.00 97.44 82 VAL A C 1
ATOM 687 O O . VAL A 1 82 ? 3.570 -2.718 -3.297 1.00 97.44 82 VAL A O 1
ATOM 690 N N . ALA A 1 83 ? 2.786 -1.435 -4.954 1.00 98.12 83 ALA A N 1
ATOM 691 C CA . ALA A 1 83 ? 1.763 -0.803 -4.129 1.00 98.12 83 ALA A CA 1
ATOM 692 C C . ALA A 1 83 ? 0.648 -1.772 -3.715 1.00 98.12 83 ALA A C 1
ATOM 694 O O . ALA A 1 83 ? 0.167 -1.675 -2.589 1.00 98.12 83 ALA A O 1
ATOM 695 N N . HIS A 1 84 ? 0.274 -2.704 -4.595 1.00 98.44 84 HIS A N 1
ATOM 696 C CA . HIS A 1 84 ? -0.651 -3.792 -4.295 1.00 98.44 84 HIS A CA 1
ATOM 697 C C . HIS A 1 84 ? -0.128 -4.651 -3.137 1.00 98.44 84 HIS A C 1
ATOM 699 O O . HIS A 1 84 ? -0.794 -4.739 -2.111 1.00 98.44 84 HIS A O 1
ATOM 705 N N . ASP A 1 85 ? 1.097 -5.174 -3.249 1.00 97.69 85 ASP A N 1
ATOM 706 C CA . ASP A 1 85 ? 1.695 -6.048 -2.227 1.00 97.69 85 ASP A CA 1
ATOM 707 C C . ASP A 1 85 ? 1.782 -5.358 -0.854 1.00 97.69 85 ASP A C 1
ATOM 709 O O . ASP A 1 85 ? 1.531 -5.954 0.192 1.00 97.69 85 ASP A O 1
ATOM 713 N N . ILE A 1 86 ? 2.127 -4.066 -0.835 1.00 97.62 86 ILE A N 1
ATOM 714 C CA . ILE A 1 86 ? 2.174 -3.283 0.408 1.00 97.62 86 ILE A CA 1
ATOM 715 C C . ILE A 1 86 ? 0.782 -3.087 1.002 1.00 97.62 86 ILE A C 1
ATOM 717 O O . ILE A 1 86 ? 0.626 -3.143 2.222 1.00 97.62 86 ILE A O 1
ATOM 721 N N . ALA A 1 87 ? -0.224 -2.860 0.163 1.00 98.00 87 ALA A N 1
ATOM 722 C CA . ALA A 1 87 ? -1.590 -2.702 0.624 1.00 98.00 87 ALA A CA 1
ATOM 723 C C . ALA A 1 87 ? -2.164 -4.013 1.182 1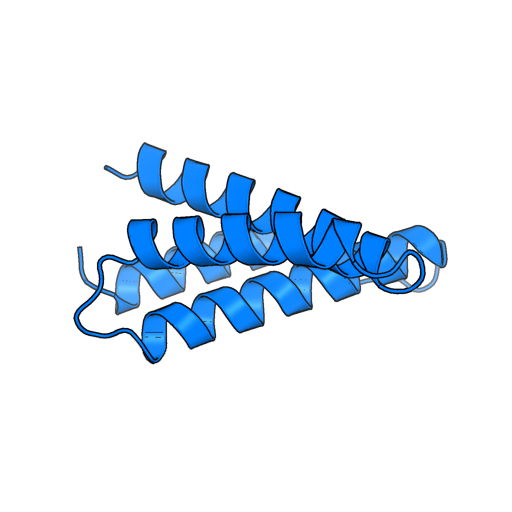.00 98.00 87 ALA A C 1
ATOM 725 O O . ALA A 1 87 ? -2.847 -3.962 2.202 1.00 98.00 87 ALA A O 1
ATOM 726 N N . GLU A 1 88 ? -1.842 -5.168 0.590 1.00 98.06 88 GLU A N 1
ATOM 727 C CA . GLU A 1 88 ? -2.200 -6.482 1.144 1.00 98.06 88 GLU A CA 1
ATOM 728 C C . GLU A 1 88 ? -1.566 -6.709 2.520 1.00 98.06 88 GLU A C 1
ATOM 730 O O . GLU A 1 88 ? -2.272 -7.034 3.471 1.00 98.06 88 GLU A O 1
ATOM 735 N N . ASN A 1 89 ? -0.269 -6.423 2.677 1.00 96.56 89 ASN A N 1
ATOM 736 C CA . ASN A 1 89 ? 0.384 -6.550 3.982 1.00 96.56 89 ASN A CA 1
ATOM 737 C C . ASN A 1 89 ? -0.252 -5.638 5.046 1.00 96.56 89 ASN A C 1
ATOM 739 O O . ASN A 1 89 ? -0.425 -6.039 6.196 1.00 96.56 89 ASN A O 1
ATOM 743 N N . ILE A 1 90 ? -0.609 -4.402 4.679 1.00 96.06 90 ILE A N 1
ATOM 744 C CA . ILE A 1 90 ? -1.311 -3.486 5.588 1.00 96.06 90 ILE A CA 1
ATOM 745 C C . ILE A 1 90 ? -2.699 -4.031 5.929 1.00 96.06 90 ILE A C 1
ATOM 747 O O . ILE A 1 90 ? -3.107 -3.966 7.087 1.00 96.06 90 ILE A O 1
ATOM 751 N N . LEU A 1 91 ? -3.429 -4.573 4.952 1.00 96.75 91 LEU A N 1
ATOM 752 C CA . LEU A 1 91 ? -4.739 -5.174 5.180 1.00 96.75 91 LEU A CA 1
ATOM 753 C C . LEU A 1 91 ? -4.651 -6.331 6.185 1.00 96.75 91 LEU A C 1
ATOM 755 O O . LEU A 1 91 ? -5.452 -6.372 7.119 1.00 96.75 91 LEU A O 1
ATOM 759 N N . ASP A 1 92 ? -3.649 -7.199 6.054 1.00 95.69 92 ASP A N 1
ATOM 760 C CA . ASP A 1 92 ? -3.399 -8.297 6.991 1.00 95.69 92 ASP A CA 1
ATOM 761 C C . ASP A 1 92 ? -3.136 -7.789 8.413 1.00 95.69 92 ASP A C 1
ATOM 763 O O . ASP A 1 92 ? -3.725 -8.300 9.369 1.00 95.69 92 ASP A O 1
ATOM 767 N N . VAL A 1 93 ? -2.323 -6.735 8.566 1.00 93.56 93 VAL A N 1
ATOM 768 C CA . VAL A 1 93 ? -2.094 -6.079 9.865 1.00 93.56 93 VAL A CA 1
ATOM 769 C C . VAL A 1 93 ? -3.417 -5.582 10.455 1.00 93.56 93 VAL A C 1
ATOM 771 O O . VAL A 1 93 ? -3.724 -5.873 11.610 1.00 93.56 93 VAL A O 1
ATOM 774 N N . LEU A 1 94 ? -4.244 -4.889 9.667 1.00 92.31 94 LEU A N 1
ATOM 775 C CA . LEU A 1 94 ? -5.532 -4.364 10.133 1.00 92.31 94 LEU A CA 1
ATOM 776 C C . LEU A 1 94 ? -6.523 -5.469 10.522 1.00 92.31 94 LEU A C 1
ATOM 778 O O . LEU A 1 94 ? -7.306 -5.287 11.456 1.00 92.31 94 LEU A O 1
ATOM 782 N N . ILE A 1 95 ? -6.512 -6.598 9.812 1.00 93.06 95 ILE A N 1
ATOM 783 C CA . ILE A 1 95 ? -7.355 -7.758 10.121 1.00 93.06 95 ILE A CA 1
ATOM 784 C C . ILE A 1 95 ? -6.864 -8.459 11.392 1.00 93.06 95 ILE A C 1
ATOM 786 O O . ILE A 1 95 ? -7.690 -8.851 12.212 1.00 93.06 95 ILE A O 1
ATOM 790 N N . ALA A 1 96 ? -5.550 -8.582 11.590 1.00 90.94 96 ALA A N 1
ATOM 791 C CA . ALA A 1 96 ? -4.966 -9.213 12.775 1.00 90.94 96 ALA A CA 1
ATOM 792 C C . ALA A 1 96 ? -5.206 -8.418 14.072 1.00 90.94 96 ALA A C 1
ATOM 794 O O . ALA A 1 96 ? -5.174 -8.987 15.161 1.00 90.94 96 ALA A O 1
ATOM 795 N N . MET A 1 97 ? -5.455 -7.110 13.966 1.00 84.69 97 MET A N 1
ATOM 796 C CA . MET A 1 97 ? -5.784 -6.233 15.098 1.00 84.69 97 MET A CA 1
ATOM 797 C C . MET A 1 97 ? -7.263 -6.267 15.516 1.00 84.69 97 MET A C 1
ATOM 799 O O . MET A 1 97 ? -7.643 -5.572 16.464 1.00 84.69 97 MET A O 1
ATOM 803 N N . LYS A 1 98 ? -8.106 -6.970 14.759 1.00 65.56 98 LYS A N 1
ATOM 804 C CA . LYS A 1 98 ? -9.560 -6.997 14.928 1.00 65.56 98 LYS A CA 1
ATOM 805 C C . LYS A 1 98 ? -9.977 -7.932 16.059 1.00 65.56 98 LYS A C 1
ATOM 807 O O . LYS A 1 98 ? -10.892 -7.525 16.809 1.00 65.56 98 LYS A O 1
#

Sequence (98 aa):
MSNDYILSVIREYADECLKEPGWRMSKEWFKQVSYSRWAVGEILKSIEESRFTPPIMVVEDFIRKMDDFSCRNKKTSFIFSVAHDIAENILDVLIAMK

Radius of gyration: 13.69 Å; chains: 1; bounding box: 42×21×36 Å

Secondary structure (DSSP, 8-state):
--HHHHHHHHHHHHHHHS----TT--HHHHHHHHHHHHHHHHHHHHHHH-TTS-HHHHHHHHHHHHHHHHHH-HHHHHHHHHHHHHHHHHHHHHHHT-

pLDDT: mean 91.43, std 8.11, range [65.56, 98.56]